Protein AF-A0A527GUQ6-F1 (afdb_monomer_lite)

Foldseek 3Di:
DCPPVVVVLLVQQQVLLCCLQVVVDDDQVVSQVSCVVSVHHQQAKKKKKDWFAQVQPPLPPDDDLQVQLCVLCVVLVWDWDWHADPGGIIIITGDDPPPCPVSVPCSQVCSQVSVCVRGVHRIHIDMFDIDNHSVVNNVRVVVRVVVNVVVVVVD

Structure (m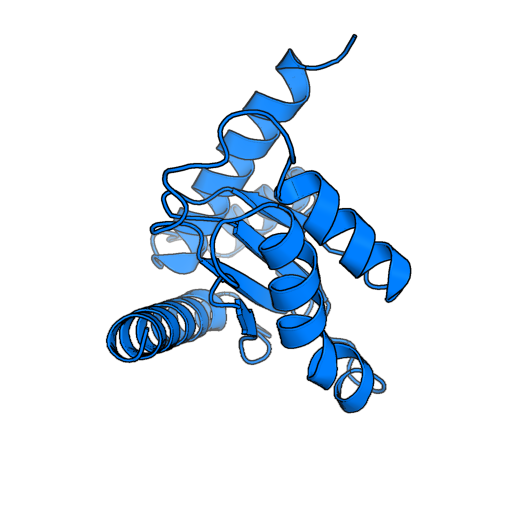mCIF, N/CA/C/O backbone):
data_AF-A0A527GUQ6-F1
#
_entry.id   AF-A0A527GUQ6-F1
#
loop_
_atom_site.group_PDB
_atom_site.id
_atom_site.type_symbol
_atom_site.label_atom_id
_atom_site.label_alt_id
_atom_site.label_comp_id
_atom_site.label_asym_id
_atom_site.label_entity_id
_atom_site.label_seq_id
_atom_site.pdbx_PDB_ins_code
_atom_site.Cartn_x
_atom_site.Cartn_y
_atom_site.Cartn_z
_atom_site.occupancy
_atom_site.B_iso_or_equiv
_atom_site.auth_seq_id
_atom_site.auth_comp_id
_atom_site.auth_asym_id
_atom_site.auth_atom_id
_atom_site.pdbx_PDB_model_num
ATOM 1 N N . ARG A 1 1 ? 1.148 27.094 5.744 1.00 37.41 1 ARG A N 1
ATOM 2 C CA . ARG A 1 1 ? 0.696 27.608 4.425 1.00 37.41 1 ARG A CA 1
ATOM 3 C C . ARG A 1 1 ? 1.318 26.752 3.308 1.00 37.41 1 ARG A C 1
ATOM 5 O O . ARG A 1 1 ? 2.312 27.188 2.762 1.00 37.41 1 ARG A O 1
ATOM 12 N N . SER A 1 2 ? 0.772 25.554 3.020 1.00 36.47 2 SER A N 1
ATOM 13 C CA . SER A 1 2 ? 1.146 24.679 1.872 1.00 36.47 2 SER A CA 1
ATOM 14 C C . SER A 1 2 ? 0.074 23.605 1.559 1.00 36.47 2 SER A C 1
ATOM 16 O O . SER A 1 2 ? 0.394 22.519 1.096 1.00 36.47 2 SER A O 1
ATOM 18 N N . PHE A 1 3 ? -1.214 23.862 1.819 1.00 37.31 3 PHE A N 1
ATOM 19 C CA . PHE A 1 3 ? -2.252 22.816 1.723 1.00 37.31 3 PHE A CA 1
ATOM 20 C C . PHE A 1 3 ? -2.652 22.439 0.285 1.00 37.31 3 PHE A C 1
ATOM 22 O O . PHE A 1 3 ? -3.109 21.328 0.045 1.00 37.31 3 PHE A O 1
ATOM 29 N N . VAL A 1 4 ? -2.462 23.337 -0.689 1.00 36.28 4 VAL A N 1
ATOM 30 C CA . VAL A 1 4 ? -2.931 23.111 -2.070 1.00 36.28 4 VAL A CA 1
ATOM 31 C C . VAL A 1 4 ? -1.994 22.188 -2.857 1.00 36.28 4 VAL A C 1
ATOM 33 O O . VAL A 1 4 ? -2.472 21.383 -3.646 1.00 36.28 4 VAL A O 1
ATOM 36 N N . ARG A 1 5 ? -0.675 22.240 -2.621 1.00 37.03 5 ARG A N 1
ATOM 37 C CA . ARG A 1 5 ? 0.309 21.438 -3.375 1.00 37.03 5 ARG A CA 1
ATOM 38 C C . ARG A 1 5 ? 0.239 19.946 -3.027 1.00 37.03 5 ARG A C 1
ATOM 40 O O . ARG A 1 5 ? 0.237 19.118 -3.929 1.00 37.03 5 ARG A O 1
ATOM 47 N N . PHE A 1 6 ? 0.050 19.637 -1.741 1.00 41.28 6 PHE A N 1
ATOM 48 C CA . PHE A 1 6 ? -0.059 18.268 -1.232 1.00 41.28 6 PHE A CA 1
ATOM 49 C C . PHE A 1 6 ? -1.214 17.496 -1.892 1.00 41.28 6 PHE A C 1
ATOM 51 O O . PHE A 1 6 ? -1.022 16.385 -2.366 1.00 41.28 6 PHE A O 1
ATOM 58 N N . ARG A 1 7 ? -2.391 18.121 -2.042 1.00 51.53 7 ARG A N 1
ATOM 59 C CA . ARG A 1 7 ? -3.591 17.455 -2.579 1.00 51.53 7 ARG A CA 1
ATOM 60 C C . ARG A 1 7 ? -3.461 17.023 -4.051 1.00 51.53 7 ARG A C 1
ATOM 62 O O . ARG A 1 7 ? -4.041 16.010 -4.434 1.00 51.53 7 ARG A O 1
ATOM 69 N N . PHE A 1 8 ? -2.716 17.767 -4.876 1.00 46.53 8 PHE A N 1
ATOM 70 C CA . PHE A 1 8 ? -2.482 17.410 -6.286 1.00 46.53 8 PHE A CA 1
ATOM 71 C C . PHE A 1 8 ? -1.475 16.261 -6.444 1.00 46.53 8 PHE A C 1
ATOM 73 O O . PHE A 1 8 ? -1.681 15.381 -7.284 1.00 46.53 8 PHE A O 1
ATOM 80 N N . GLU A 1 9 ? -0.418 16.243 -5.626 1.00 58.38 9 GLU A N 1
ATOM 81 C CA . GLU A 1 9 ? 0.548 15.136 -5.589 1.00 58.38 9 GLU A CA 1
ATOM 82 C C . GLU A 1 9 ? -0.121 13.843 -5.106 1.00 58.38 9 GLU A C 1
ATOM 84 O O . GLU A 1 9 ? 0.039 12.805 -5.750 1.00 58.38 9 GLU A O 1
ATOM 89 N N . THR A 1 10 ? -0.973 13.911 -4.074 1.00 68.00 10 THR A N 1
ATOM 90 C CA . THR A 1 10 ? -1.736 12.744 -3.599 1.00 68.00 10 THR A CA 1
ATOM 91 C C . THR A 1 10 ? -2.645 12.178 -4.689 1.00 68.00 10 THR A C 1
ATOM 93 O O . THR A 1 10 ? -2.689 10.963 -4.866 1.00 68.00 10 THR A O 1
ATOM 96 N N . ARG A 1 11 ? -3.331 13.028 -5.471 1.00 79.25 11 ARG A N 1
ATOM 97 C CA . ARG A 1 11 ? -4.211 12.568 -6.561 1.00 79.25 11 ARG A CA 1
ATOM 98 C C . ARG A 1 11 ? -3.435 11.868 -7.679 1.00 79.25 11 ARG A C 1
ATOM 100 O O . ARG A 1 11 ? -3.829 10.786 -8.096 1.00 79.25 11 ARG A O 1
ATOM 107 N N . SER A 1 12 ? -2.318 12.451 -8.116 1.00 86.62 12 SER A N 1
ATOM 108 C CA . SER A 1 12 ? -1.487 11.876 -9.187 1.00 86.62 12 SER A CA 1
ATOM 109 C C . SER A 1 12 ? -0.891 10.525 -8.780 1.00 86.62 12 SER A C 1
ATOM 111 O O . SER A 1 12 ? -0.824 9.597 -9.583 1.00 86.62 12 SER A O 1
ATOM 113 N N . LEU A 1 13 ? -0.484 10.404 -7.513 1.00 89.62 13 LEU A N 1
ATOM 114 C CA . LEU A 1 13 ? 0.050 9.166 -6.958 1.00 89.62 13 LEU A CA 1
ATOM 115 C C . LEU A 1 13 ? -1.032 8.095 -6.776 1.00 89.62 13 LEU A C 1
ATOM 117 O O . LEU A 1 13 ? -0.784 6.928 -7.064 1.00 89.62 13 LEU A O 1
ATOM 121 N N . THR A 1 14 ? -2.236 8.498 -6.363 1.00 91.38 14 THR A N 1
ATOM 122 C CA . THR A 1 14 ? -3.411 7.615 -6.267 1.00 91.38 14 THR A CA 1
ATOM 123 C C . THR A 1 14 ? -3.763 7.028 -7.630 1.00 91.38 14 THR A C 1
ATOM 125 O O . THR A 1 14 ? -3.888 5.815 -7.769 1.00 91.38 14 THR A O 1
ATOM 128 N N . GLU A 1 15 ? -3.868 7.877 -8.655 1.00 92.88 15 GLU A N 1
ATOM 129 C CA . GLU A 1 15 ? -4.180 7.453 -10.024 1.00 92.88 15 GLU A CA 1
ATOM 130 C C . GLU A 1 15 ? -3.109 6.497 -10.574 1.00 92.88 15 GLU A C 1
ATOM 132 O O . GLU A 1 15 ? -3.452 5.460 -11.142 1.00 92.88 15 GLU A O 1
ATOM 137 N N . LEU A 1 16 ? -1.821 6.793 -10.346 1.00 94.69 16 LEU A N 1
ATOM 138 C CA . LEU A 1 16 ? -0.725 5.906 -10.743 1.00 94.69 16 LEU A CA 1
ATOM 139 C C . LEU A 1 16 ? -0.780 4.560 -10.011 1.00 94.69 16 LEU A C 1
ATOM 141 O O . LEU A 1 16 ? -0.622 3.516 -10.639 1.00 94.69 16 LEU A O 1
ATOM 145 N N . PHE A 1 17 ? -1.012 4.568 -8.699 1.00 94.75 17 PHE A N 1
ATOM 146 C CA . PHE A 1 17 ? -1.113 3.336 -7.923 1.00 94.75 17 PHE A CA 1
ATOM 147 C C . PHE A 1 17 ? -2.277 2.465 -8.397 1.00 94.75 17 PHE A C 1
ATOM 149 O O . PHE A 1 17 ? -2.087 1.269 -8.595 1.00 94.75 17 PHE A O 1
ATOM 156 N N . LEU A 1 18 ? -3.455 3.048 -8.634 1.00 94.12 18 LEU A N 1
ATOM 157 C CA . LEU A 1 18 ? -4.606 2.308 -9.154 1.00 94.12 18 LEU A CA 1
ATOM 158 C C . LEU A 1 18 ? -4.329 1.755 -10.555 1.00 94.12 18 LEU A C 1
ATOM 160 O O . LEU A 1 18 ? -4.650 0.605 -10.825 1.00 94.12 18 LEU A O 1
ATOM 164 N N . GLU A 1 19 ? -3.658 2.509 -11.429 1.00 96.06 19 GLU A N 1
ATOM 165 C CA . GLU A 1 19 ? -3.238 2.007 -12.743 1.00 96.06 19 GLU A CA 1
ATOM 166 C C . GLU A 1 19 ? -2.320 0.776 -12.625 1.00 96.06 19 GLU A C 1
ATOM 168 O O . GLU A 1 19 ? -2.501 -0.203 -13.358 1.00 96.06 19 GLU A O 1
ATOM 173 N N . VAL A 1 20 ? -1.376 0.799 -11.675 1.00 96.31 20 VAL A N 1
ATOM 174 C CA . VAL A 1 20 ? -0.490 -0.330 -11.342 1.00 96.31 20 VAL A CA 1
ATOM 175 C C . VAL A 1 20 ? -1.283 -1.514 -10.791 1.00 96.31 20 VAL A C 1
ATOM 177 O O . VAL A 1 20 ? -1.186 -2.615 -11.334 1.00 96.31 20 VAL A O 1
ATOM 180 N N . ALA A 1 21 ? -2.085 -1.287 -9.752 1.00 94.81 21 ALA A N 1
ATOM 181 C CA . ALA A 1 21 ? -2.815 -2.307 -9.008 1.00 94.81 21 ALA A CA 1
ATOM 182 C C . ALA A 1 21 ? -3.957 -2.950 -9.817 1.00 94.81 21 ALA A C 1
ATOM 184 O O . ALA A 1 21 ? -4.261 -4.126 -9.641 1.00 94.81 21 ALA A O 1
ATOM 185 N N . GLU A 1 22 ? -4.566 -2.215 -10.746 1.00 94.69 22 GLU A N 1
ATOM 186 C CA . GLU A 1 22 ? -5.603 -2.716 -11.658 1.00 94.69 22 GLU A CA 1
ATOM 187 C C . GLU A 1 22 ? -5.019 -3.311 -12.947 1.00 94.69 22 GLU A C 1
ATOM 189 O O . GLU A 1 22 ? -5.772 -3.732 -13.826 1.00 94.69 22 GLU A O 1
ATOM 194 N N . ARG A 1 23 ? -3.684 -3.354 -13.081 1.00 94.88 23 ARG A N 1
ATOM 195 C CA . ARG A 1 23 ? -2.985 -3.850 -14.276 1.00 94.88 23 ARG A CA 1
ATOM 196 C C . ARG A 1 23 ? -3.443 -3.144 -15.562 1.00 94.88 23 ARG A C 1
ATOM 198 O O . ARG A 1 23 ? -3.660 -3.771 -16.598 1.00 94.88 23 ARG A O 1
ATOM 205 N N . ARG A 1 24 ? -3.611 -1.823 -15.497 1.00 95.19 24 ARG A N 1
ATOM 206 C CA . ARG A 1 24 ? -4.058 -0.991 -16.630 1.00 95.19 24 ARG A CA 1
ATOM 207 C C . ARG A 1 24 ? -2.917 -0.431 -17.475 1.00 95.19 24 ARG A C 1
ATOM 209 O O . ARG A 1 24 ? -3.165 0.096 -18.560 1.00 95.19 24 ARG A O 1
ATOM 216 N N . TRP A 1 25 ? -1.687 -0.555 -16.993 1.00 93.44 25 TRP A N 1
ATOM 217 C CA . TRP A 1 25 ? -0.479 -0.196 -17.724 1.00 93.44 25 TRP A CA 1
ATOM 218 C C . TRP A 1 25 ? -0.240 -1.159 -18.894 1.00 93.44 25 TRP A C 1
ATOM 220 O O . TRP A 1 25 ? -0.510 -2.358 -18.814 1.00 93.44 25 TRP A O 1
ATOM 230 N N . ARG A 1 26 ? 0.267 -0.619 -20.004 1.00 91.06 26 ARG A N 1
ATOM 231 C CA . ARG A 1 26 ? 0.655 -1.394 -21.200 1.00 91.06 26 ARG A CA 1
ATOM 232 C C . ARG A 1 26 ? 2.163 -1.425 -21.411 1.00 91.06 26 ARG A C 1
ATOM 234 O O . ARG A 1 26 ? 2.674 -2.384 -21.975 1.00 91.06 26 ARG A O 1
ATOM 241 N N . ASP A 1 27 ? 2.837 -0.370 -20.968 1.00 94.81 27 ASP A N 1
ATOM 242 C CA . ASP A 1 27 ? 4.278 -0.190 -21.059 1.00 94.81 27 ASP A CA 1
ATOM 243 C C . ASP A 1 27 ? 4.844 -0.097 -19.639 1.00 94.81 27 ASP A C 1
ATOM 245 O O . ASP A 1 27 ? 4.533 0.827 -18.882 1.00 94.81 27 ASP A O 1
ATOM 249 N N . GLU A 1 28 ? 5.642 -1.095 -19.270 1.00 93.56 28 GLU A N 1
ATOM 250 C CA . GLU A 1 28 ? 6.280 -1.187 -17.959 1.00 93.56 28 GLU A CA 1
ATOM 251 C C . GLU A 1 28 ? 7.313 -0.069 -17.742 1.00 93.56 28 GLU A C 1
ATOM 253 O O . GLU A 1 28 ? 7.416 0.483 -16.646 1.00 93.56 28 GLU A O 1
ATOM 258 N N . ALA A 1 29 ? 8.042 0.330 -18.787 1.00 93.88 29 ALA A N 1
ATOM 259 C CA . ALA A 1 29 ? 9.040 1.383 -18.671 1.00 93.88 29 ALA A CA 1
ATOM 260 C C . ALA A 1 29 ? 8.377 2.748 -18.438 1.00 93.88 29 ALA A C 1
ATOM 262 O O . ALA A 1 29 ? 8.862 3.534 -17.620 1.00 93.88 29 ALA A O 1
ATOM 263 N N . ASP A 1 30 ? 7.261 3.035 -19.116 1.00 95.25 30 ASP A N 1
ATOM 264 C CA . ASP A 1 30 ? 6.509 4.278 -18.899 1.00 95.25 30 ASP A CA 1
ATOM 265 C C . ASP A 1 30 ? 6.014 4.395 -17.452 1.00 95.25 30 ASP A C 1
ATOM 267 O O . ASP A 1 30 ? 6.286 5.395 -16.776 1.00 95.25 30 ASP A O 1
ATOM 271 N N . ILE A 1 31 ? 5.337 3.359 -16.945 1.00 95.69 31 ILE A N 1
ATOM 272 C CA . ILE A 1 31 ? 4.734 3.407 -15.609 1.00 95.69 31 ILE A CA 1
ATOM 273 C C . ILE A 1 31 ? 5.794 3.476 -14.503 1.00 95.69 31 ILE A C 1
ATOM 275 O O . ILE A 1 31 ? 5.634 4.252 -13.559 1.00 95.69 31 ILE A O 1
ATOM 279 N N . VAL A 1 32 ? 6.927 2.777 -14.651 1.00 94.81 32 VAL A N 1
ATOM 280 C CA . VAL A 1 32 ? 8.067 2.873 -13.721 1.00 94.81 32 VAL A CA 1
ATOM 281 C C . VAL A 1 32 ? 8.676 4.279 -13.736 1.00 94.81 32 VAL A C 1
ATOM 283 O O . VAL A 1 32 ? 8.926 4.862 -12.679 1.00 94.81 32 VAL A O 1
ATOM 286 N N . ASN A 1 33 ? 8.869 4.878 -14.915 1.00 95.00 33 ASN A N 1
ATOM 287 C CA . ASN A 1 33 ? 9.401 6.239 -15.024 1.00 95.00 33 ASN A CA 1
ATOM 288 C C . ASN A 1 33 ? 8.443 7.286 -14.437 1.00 95.00 33 ASN A C 1
ATOM 290 O O . ASN A 1 33 ? 8.876 8.251 -13.800 1.00 95.00 33 ASN A O 1
ATOM 294 N N . ARG A 1 34 ? 7.131 7.115 -14.631 1.00 94.62 34 ARG A N 1
ATOM 295 C CA . ARG A 1 34 ? 6.103 7.953 -13.996 1.00 94.62 34 ARG A CA 1
ATOM 296 C C . ARG A 1 34 ? 6.122 7.804 -12.476 1.00 94.62 34 ARG A C 1
ATOM 298 O O . ARG A 1 34 ? 6.129 8.827 -11.797 1.00 94.62 34 ARG A O 1
ATOM 305 N N . ALA A 1 35 ? 6.211 6.581 -11.955 1.00 93.69 35 ALA A N 1
ATOM 306 C CA . ALA A 1 35 ? 6.290 6.324 -10.519 1.00 93.69 35 ALA A CA 1
ATOM 307 C C . ALA A 1 35 ? 7.510 7.015 -9.896 1.00 93.69 35 ALA A C 1
ATOM 309 O O . ALA A 1 35 ? 7.376 7.754 -8.920 1.00 93.69 35 ALA A O 1
ATOM 310 N N . ARG A 1 36 ? 8.682 6.886 -10.535 1.00 93.38 36 ARG A N 1
ATOM 311 C CA . ARG A 1 36 ? 9.928 7.499 -10.057 1.00 93.38 36 ARG A CA 1
ATOM 312 C C . ARG A 1 36 ? 9.846 9.027 -10.010 1.00 93.38 36 ARG A C 1
ATOM 314 O O . ARG A 1 36 ? 10.343 9.631 -9.064 1.00 93.38 36 ARG A O 1
ATOM 321 N N . ARG A 1 37 ? 9.169 9.664 -10.976 1.00 92.19 37 ARG A N 1
ATOM 322 C CA . ARG A 1 37 ? 8.906 11.120 -10.958 1.00 92.19 37 ARG A CA 1
ATOM 323 C C . ARG A 1 37 ? 8.011 11.561 -9.797 1.00 92.19 37 ARG A C 1
ATOM 325 O O . ARG A 1 37 ? 8.115 12.707 -9.376 1.00 92.19 37 ARG A O 1
ATOM 332 N N . LEU A 1 38 ? 7.168 10.666 -9.286 1.00 89.88 38 LEU A N 1
ATOM 333 C CA . LEU A 1 38 ? 6.335 10.889 -8.102 1.00 89.88 38 LEU A CA 1
ATOM 334 C C . LEU A 1 38 ? 7.021 10.445 -6.796 1.00 89.88 38 LEU A C 1
ATOM 336 O O . LEU A 1 38 ? 6.386 10.440 -5.747 1.00 89.88 38 LEU A O 1
ATOM 340 N N . GLY A 1 39 ? 8.307 10.076 -6.844 1.00 88.44 39 GLY A N 1
ATOM 341 C CA . GLY A 1 39 ? 9.079 9.661 -5.670 1.00 88.44 39 GLY A CA 1
ATOM 342 C C . GLY A 1 39 ? 8.888 8.199 -5.260 1.00 88.44 39 GLY A C 1
ATOM 343 O O . GLY A 1 39 ? 9.321 7.826 -4.174 1.00 88.44 39 GLY A O 1
ATOM 344 N N . LEU A 1 40 ? 8.270 7.372 -6.110 1.00 89.94 40 LEU A N 1
ATOM 345 C CA . LEU A 1 40 ? 8.064 5.947 -5.864 1.00 89.94 40 LEU A CA 1
ATOM 346 C C . LEU A 1 40 ? 8.991 5.103 -6.746 1.00 89.94 40 LEU A C 1
ATOM 348 O O . LEU A 1 40 ? 8.921 5.181 -7.971 1.00 89.94 40 LEU A O 1
ATOM 352 N N . ASP A 1 41 ? 9.824 4.258 -6.140 1.00 91.00 41 ASP A N 1
ATOM 353 C CA . ASP A 1 41 ? 1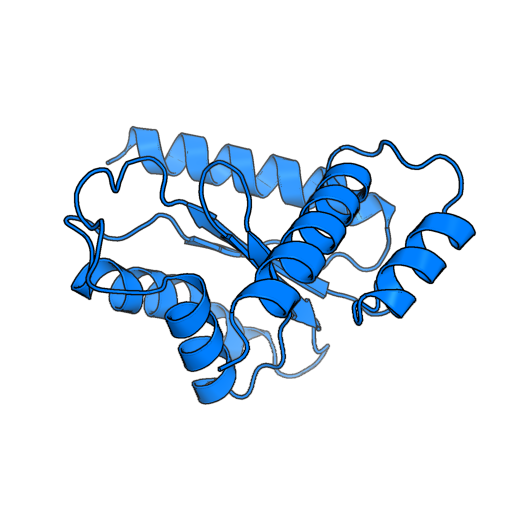0.671 3.325 -6.887 1.00 91.00 41 ASP A CA 1
ATOM 354 C C . ASP A 1 41 ? 10.083 1.909 -6.895 1.00 91.00 41 ASP A C 1
ATOM 356 O O . ASP A 1 41 ? 10.267 1.124 -5.965 1.00 91.00 41 ASP A O 1
ATOM 360 N N . LEU A 1 42 ? 9.377 1.593 -7.983 1.00 91.56 42 LEU A N 1
ATOM 361 C CA . LEU A 1 42 ? 8.795 0.272 -8.234 1.00 91.56 42 LEU A CA 1
ATOM 362 C C . LEU A 1 42 ? 9.838 -0.781 -8.651 1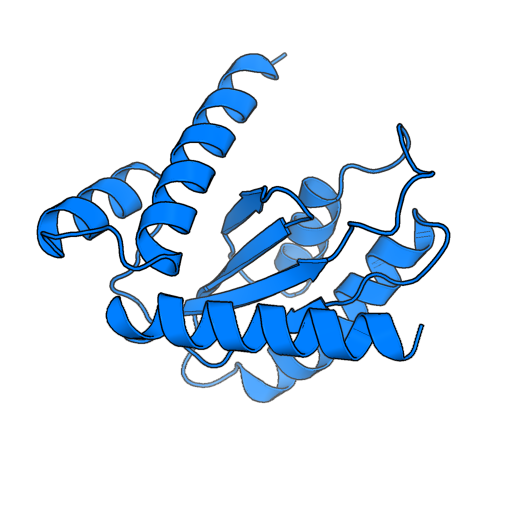.00 91.56 42 LEU A C 1
ATOM 364 O O . LEU A 1 42 ? 9.476 -1.940 -8.825 1.00 91.56 42 LEU A O 1
ATOM 368 N N . THR A 1 43 ? 11.109 -0.396 -8.838 1.00 90.19 43 THR A N 1
ATOM 369 C CA . THR A 1 43 ? 12.193 -1.330 -9.204 1.00 90.19 43 THR A CA 1
ATOM 370 C C . THR A 1 43 ? 12.846 -2.002 -7.998 1.00 90.19 43 THR A C 1
ATOM 372 O O . THR A 1 43 ? 13.590 -2.968 -8.150 1.00 90.19 43 THR A O 1
ATOM 375 N N . VAL A 1 44 ? 12.557 -1.503 -6.796 1.00 90.81 44 VAL A N 1
ATOM 376 C CA . VAL A 1 44 ? 12.939 -2.126 -5.528 1.00 90.81 44 VAL A CA 1
ATOM 377 C C . VAL A 1 44 ? 11.751 -2.927 -5.014 1.00 90.81 44 VAL A C 1
ATOM 379 O O . VAL A 1 44 ? 10.610 -2.494 -5.161 1.00 90.81 44 VAL A O 1
ATOM 382 N N . ALA A 1 45 ? 12.007 -4.070 -4.377 1.00 92.12 45 ALA A N 1
ATOM 383 C CA . ALA A 1 45 ? 10.944 -4.850 -3.759 1.00 92.12 45 ALA A CA 1
ATOM 384 C C . ALA A 1 45 ? 10.194 -4.011 -2.706 1.00 92.12 45 ALA A C 1
ATOM 386 O O . ALA A 1 45 ? 10.817 -3.412 -1.829 1.00 92.12 45 ALA A O 1
ATOM 387 N N . GLN A 1 46 ? 8.864 -3.973 -2.778 1.00 93.00 46 GLN A N 1
ATOM 388 C CA . GLN A 1 46 ? 8.006 -3.220 -1.852 1.00 93.00 46 GLN A CA 1
ATOM 389 C C . GLN A 1 46 ? 7.000 -4.143 -1.167 1.00 93.00 46 GLN A C 1
ATOM 391 O O . GLN A 1 46 ? 6.611 -5.167 -1.715 1.00 93.00 46 GLN A O 1
ATOM 396 N N . LYS A 1 47 ? 6.500 -3.761 0.004 1.00 93.56 47 LYS A N 1
ATOM 397 C CA . LYS A 1 47 ? 5.274 -4.308 0.599 1.00 93.56 47 LYS A CA 1
ATOM 398 C C . LYS A 1 47 ? 4.196 -3.235 0.625 1.00 93.56 47 LYS A C 1
ATOM 400 O O . LYS A 1 47 ? 4.492 -2.046 0.730 1.00 93.56 47 LYS A O 1
ATOM 405 N N . MET A 1 48 ? 2.945 -3.671 0.571 1.00 94.38 48 MET A N 1
ATOM 406 C CA . MET A 1 48 ? 1.771 -2.832 0.768 1.00 94.38 48 MET A CA 1
ATOM 407 C C . MET A 1 48 ? 1.239 -3.028 2.181 1.00 94.38 48 MET A C 1
ATOM 409 O O . MET A 1 48 ? 0.959 -4.152 2.595 1.00 94.38 48 MET A O 1
ATOM 413 N N . ILE A 1 49 ? 1.055 -1.930 2.903 1.00 93.50 49 ILE A N 1
ATOM 414 C CA . ILE A 1 49 ? 0.233 -1.887 4.110 1.00 93.50 49 ILE A CA 1
ATOM 415 C C . ILE A 1 49 ? -1.076 -1.224 3.707 1.00 93.50 49 ILE A C 1
ATOM 417 O O . ILE A 1 49 ? -1.093 -0.034 3.403 1.00 93.50 49 ILE A O 1
ATOM 421 N N . VAL A 1 50 ? -2.153 -1.997 3.664 1.00 93.88 50 VAL A N 1
ATOM 422 C CA . VAL A 1 50 ? -3.486 -1.516 3.303 1.00 93.88 50 VAL A CA 1
ATOM 423 C C . VAL A 1 50 ? -4.278 -1.305 4.583 1.00 93.88 50 VAL A C 1
ATOM 425 O O . VAL A 1 50 ? -4.440 -2.237 5.369 1.00 93.88 50 VAL A O 1
ATOM 428 N N . VAL A 1 51 ? -4.734 -0.078 4.792 1.00 91.06 51 VAL A N 1
ATOM 429 C CA . VAL A 1 51 ? -5.547 0.346 5.929 1.00 91.06 51 VAL A CA 1
ATOM 430 C C . VAL A 1 51 ? -6.948 0.626 5.417 1.00 91.06 51 VAL A C 1
ATOM 432 O O . VAL A 1 51 ? -7.135 1.487 4.557 1.00 91.06 51 VAL A O 1
ATOM 435 N N . ASP A 1 52 ? -7.910 -0.101 5.960 1.00 90.06 52 ASP A N 1
ATOM 436 C CA . ASP A 1 52 ? -9.316 0.041 5.636 1.00 90.06 52 ASP A CA 1
ATOM 437 C C . ASP A 1 52 ? -10.027 0.981 6.611 1.00 90.06 52 ASP A C 1
ATOM 439 O O . ASP A 1 52 ? -9.976 0.770 7.821 1.00 90.06 52 ASP A O 1
ATOM 443 N N . LEU A 1 53 ? -10.688 2.012 6.087 1.00 83.06 53 LEU A N 1
ATOM 444 C CA . LEU A 1 53 ? -11.368 3.044 6.874 1.00 83.06 53 LEU A CA 1
ATOM 445 C C . LEU A 1 53 ? -12.859 3.182 6.518 1.00 83.06 53 LEU A C 1
ATOM 447 O O . LEU A 1 53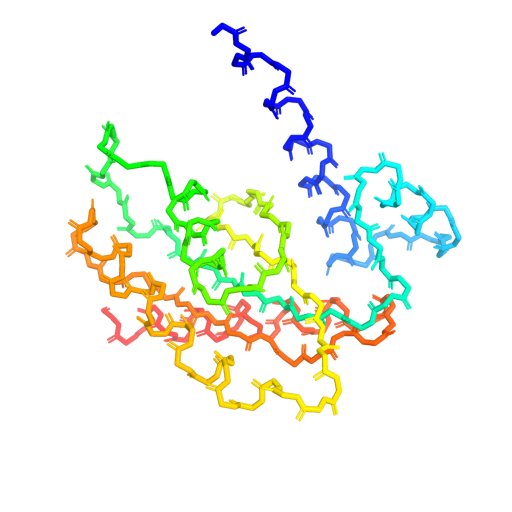 ? -13.511 4.079 7.042 1.00 83.06 53 LEU A O 1
ATOM 451 N N . ALA A 1 54 ? -13.410 2.314 5.662 1.00 74.62 54 ALA A N 1
ATOM 452 C CA . ALA A 1 54 ? -14.767 2.467 5.120 1.00 74.62 54 ALA A CA 1
ATOM 453 C C . ALA A 1 54 ? -15.894 2.497 6.167 1.00 74.62 54 ALA A C 1
ATOM 455 O O . ALA A 1 54 ? -16.916 3.128 5.937 1.00 74.62 54 ALA A O 1
ATOM 456 N N . GLU A 1 55 ? -15.730 1.818 7.304 1.00 66.88 55 GLU A N 1
ATOM 457 C CA . GLU A 1 55 ? -16.742 1.774 8.375 1.00 66.88 55 GLU A CA 1
ATOM 458 C C . GLU A 1 55 ? -16.561 2.891 9.414 1.00 66.88 55 GLU A C 1
ATOM 460 O O . GLU A 1 55 ? -17.313 2.989 10.379 1.00 66.88 55 GLU A O 1
ATOM 465 N N . GLN A 1 56 ? -15.565 3.758 9.229 1.00 63.91 56 GLN A N 1
ATOM 466 C CA . GLN A 1 56 ? -15.222 4.813 10.176 1.00 63.91 56 GLN A CA 1
ATOM 467 C C . GLN A 1 56 ? -15.951 6.122 9.830 1.00 63.91 56 GLN A C 1
ATOM 469 O O . GLN A 1 56 ? -15.330 7.156 9.586 1.00 63.91 56 GLN A O 1
ATOM 474 N N . ASP A 1 57 ? -17.285 6.074 9.821 1.00 52.16 57 ASP A N 1
ATOM 475 C CA . ASP A 1 57 ? -18.171 7.168 9.376 1.00 52.16 57 ASP A CA 1
ATOM 476 C C . ASP A 1 57 ? -18.281 8.351 10.377 1.00 52.16 57 ASP A C 1
ATOM 478 O O . ASP A 1 57 ? -19.023 9.309 10.159 1.00 52.16 57 ASP A O 1
ATOM 482 N N . GLY A 1 58 ? -17.530 8.328 11.487 1.00 48.50 58 GLY A N 1
ATOM 483 C CA . GLY A 1 58 ? -17.722 9.253 12.618 1.00 48.50 58 GLY A CA 1
ATOM 484 C C . GLY A 1 58 ? -16.604 10.262 12.913 1.00 48.50 58 GLY A C 1
ATOM 485 O O . GLY A 1 58 ? -16.845 11.252 13.600 1.00 48.50 58 GLY A O 1
ATOM 486 N N . ALA A 1 59 ? -15.378 10.084 12.413 1.00 47.75 59 ALA A N 1
ATOM 487 C CA . ALA A 1 59 ? -14.220 10.860 12.895 1.00 47.75 59 ALA A CA 1
ATOM 488 C C . ALA A 1 59 ? -13.839 12.051 11.999 1.00 47.75 59 ALA A C 1
ATOM 490 O O . ALA A 1 59 ? -12.659 12.389 11.854 1.00 47.75 59 ALA A O 1
ATOM 491 N N . ILE A 1 60 ? -14.830 12.702 11.384 1.00 45.00 60 ILE A N 1
ATOM 492 C CA . ILE A 1 60 ? -14.630 13.890 10.548 1.00 45.00 60 ILE A CA 1
ATOM 493 C C . ILE A 1 60 ? -14.144 15.047 11.442 1.00 45.00 60 ILE A C 1
ATOM 495 O O . ILE A 1 60 ? -14.930 15.856 11.927 1.00 45.00 60 ILE A O 1
ATOM 499 N N . GLY A 1 61 ? -12.830 15.131 11.674 1.00 51.16 61 GLY A N 1
ATOM 500 C CA . GLY A 1 61 ? -12.181 16.354 12.154 1.00 51.16 61 GLY A CA 1
ATOM 501 C C . GLY A 1 61 ? -11.027 16.231 13.154 1.00 51.16 61 GLY A C 1
ATOM 502 O O . GLY A 1 61 ? -10.355 17.240 13.355 1.00 51.16 61 GLY A O 1
ATOM 503 N N . LEU A 1 62 ? -10.758 15.073 13.777 1.00 50.78 62 LEU A N 1
ATOM 504 C CA . LEU A 1 62 ? -9.763 14.994 14.871 1.00 50.78 62 LEU A CA 1
ATOM 505 C C . LEU A 1 62 ? -8.401 14.383 14.508 1.00 50.78 62 LEU A C 1
ATOM 507 O O . LEU A 1 62 ? -7.409 14.733 15.147 1.00 50.78 62 LEU A O 1
ATOM 511 N N . ALA A 1 63 ? -8.313 13.523 13.492 1.00 61.56 63 ALA A N 1
ATOM 512 C CA . ALA A 1 63 ? -7.050 12.909 13.085 1.00 61.56 63 ALA A CA 1
ATOM 513 C C . ALA A 1 63 ? -6.917 12.859 11.564 1.00 61.56 63 ALA A C 1
ATOM 515 O O . ALA A 1 63 ? -7.884 12.587 10.861 1.00 61.56 63 ALA A O 1
ATOM 516 N N . ASP A 1 64 ? -5.706 13.115 11.070 1.00 78.56 64 ASP A N 1
ATOM 517 C CA . ASP A 1 64 ? -5.311 12.846 9.688 1.00 78.56 64 ASP A CA 1
ATOM 518 C C . ASP A 1 64 ? -4.705 11.428 9.645 1.00 78.56 64 ASP A C 1
ATOM 520 O O . ASP A 1 64 ? -3.572 11.246 10.113 1.00 78.56 64 ASP A O 1
ATOM 524 N N . PRO A 1 65 ? -5.424 10.407 9.128 1.00 79.88 65 PRO A N 1
ATOM 525 C CA . PRO A 1 65 ? -4.948 9.022 9.121 1.00 79.88 65 PRO A CA 1
ATOM 526 C C . PRO A 1 65 ? -3.644 8.870 8.343 1.00 79.88 65 PRO A C 1
ATOM 528 O O . PRO A 1 65 ? -2.785 8.077 8.722 1.00 79.88 65 PRO A O 1
ATOM 531 N N . HIS A 1 66 ? -3.456 9.675 7.293 1.00 85.50 66 HIS A N 1
ATOM 532 C CA . HIS A 1 66 ? -2.206 9.707 6.550 1.00 85.50 66 HIS A CA 1
ATOM 533 C C . HIS A 1 66 ? -1.060 10.161 7.462 1.00 85.50 66 HIS A C 1
ATOM 535 O O . HIS A 1 66 ? -0.008 9.522 7.502 1.00 85.50 66 HIS A O 1
ATOM 541 N N . HIS A 1 67 ? -1.247 11.249 8.214 1.00 85.00 67 HIS A N 1
ATOM 542 C CA . HIS A 1 67 ? -0.230 11.743 9.144 1.00 85.00 67 HIS A CA 1
ATOM 543 C C . HIS A 1 67 ? 0.102 10.720 10.239 1.00 85.00 67 HIS A C 1
ATOM 545 O O . HIS A 1 67 ? 1.279 10.489 10.518 1.00 85.00 67 HIS A O 1
ATOM 551 N N . GLU A 1 68 ? -0.909 10.077 10.827 1.00 85.81 68 GLU A N 1
ATOM 552 C CA . GLU A 1 68 ? -0.704 9.106 11.906 1.00 85.81 68 GLU A CA 1
ATOM 553 C C . GLU A 1 68 ? 0.019 7.844 11.424 1.00 85.81 68 GLU A C 1
ATOM 555 O O . GLU A 1 68 ? 0.989 7.410 12.051 1.00 85.81 68 GLU A O 1
ATOM 560 N N . VAL A 1 69 ? -0.374 7.287 10.274 1.00 87.44 69 VAL A N 1
ATOM 561 C CA . VAL A 1 69 ? 0.311 6.120 9.700 1.00 87.44 69 VAL A CA 1
ATOM 562 C C . VAL A 1 69 ? 1.762 6.459 9.360 1.00 87.44 69 VAL A C 1
ATOM 564 O O . VAL A 1 69 ? 2.669 5.709 9.722 1.00 87.44 69 VAL A O 1
ATOM 567 N N . MET A 1 70 ? 2.014 7.618 8.744 1.00 88.44 70 MET A N 1
ATOM 568 C CA . MET A 1 70 ? 3.376 8.065 8.437 1.00 88.44 70 MET A CA 1
ATOM 569 C C . MET A 1 70 ? 4.223 8.262 9.699 1.00 88.44 70 MET A C 1
ATOM 571 O O . MET A 1 70 ? 5.392 7.869 9.724 1.00 88.44 70 MET A O 1
ATOM 575 N N . ARG A 1 71 ? 3.636 8.801 10.773 1.00 88.69 71 ARG A N 1
ATOM 576 C CA . ARG A 1 71 ? 4.292 8.940 12.079 1.00 88.69 71 ARG A CA 1
ATOM 577 C C . ARG A 1 71 ? 4.663 7.580 12.674 1.00 88.69 71 ARG A C 1
ATOM 579 O O . ARG A 1 71 ? 5.784 7.416 13.156 1.00 88.69 71 ARG A O 1
ATOM 586 N N . LEU A 1 72 ? 3.762 6.598 12.622 1.00 88.88 72 LEU A N 1
ATOM 587 C CA . LEU A 1 72 ? 4.007 5.239 13.123 1.00 88.88 72 LEU A CA 1
ATOM 588 C C . LEU A 1 72 ? 5.084 4.505 12.309 1.00 88.88 72 LEU A C 1
ATOM 590 O O . LEU A 1 72 ? 5.941 3.837 12.892 1.00 88.88 72 LEU A O 1
ATOM 594 N N . LEU A 1 73 ? 5.092 4.672 10.982 1.00 87.62 73 LEU A N 1
ATOM 595 C CA . LEU A 1 73 ? 6.156 4.161 10.112 1.00 87.62 73 LEU A CA 1
ATOM 596 C C . LEU A 1 73 ? 7.510 4.776 10.477 1.00 87.62 73 LEU A C 1
ATOM 598 O O . LEU A 1 73 ? 8.477 4.046 10.699 1.00 87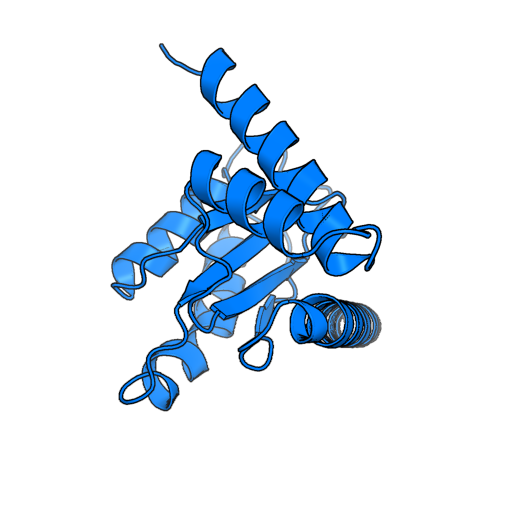.62 73 LEU A O 1
ATOM 602 N N . GLN A 1 74 ? 7.564 6.098 10.648 1.00 88.12 74 GLN A N 1
ATOM 603 C CA . GLN A 1 74 ? 8.783 6.801 11.043 1.00 88.12 74 GLN A CA 1
ATOM 604 C C . GLN A 1 74 ? 9.292 6.355 12.423 1.00 88.12 74 GLN A C 1
ATOM 606 O O . GLN A 1 74 ? 10.491 6.143 12.587 1.00 88.12 74 GLN A O 1
ATOM 611 N N . GLN A 1 75 ? 8.408 6.153 13.406 1.00 87.62 75 GLN A N 1
ATOM 612 C CA . GLN A 1 75 ? 8.775 5.621 14.729 1.00 87.62 75 GLN A CA 1
ATOM 613 C C . GLN A 1 75 ? 9.306 4.187 14.660 1.00 87.62 75 GLN A C 1
ATOM 615 O O . GLN A 1 75 ? 10.174 3.804 15.442 1.00 87.62 75 GLN A O 1
ATOM 620 N N . ALA A 1 76 ? 8.811 3.392 13.711 1.00 84.81 76 ALA A N 1
ATOM 621 C CA . ALA A 1 76 ? 9.370 2.083 13.406 1.00 84.81 76 ALA A CA 1
ATOM 622 C C . ALA A 1 76 ? 10.679 2.174 12.595 1.00 84.81 76 ALA A C 1
ATOM 624 O O . ALA A 1 76 ? 11.307 1.141 12.366 1.00 84.81 76 ALA A O 1
ATOM 625 N N . GLY A 1 77 ? 11.095 3.376 12.172 1.00 85.50 77 GLY A N 1
ATOM 626 C CA . GLY A 1 77 ? 12.240 3.690 11.310 1.00 85.50 77 GLY A CA 1
ATOM 627 C C . GLY A 1 77 ? 12.039 3.323 9.834 1.00 85.50 77 GLY A C 1
ATOM 628 O O . GLY A 1 77 ? 13.021 3.160 9.109 1.00 85.50 77 GLY A O 1
ATOM 629 N N . ILE A 1 78 ? 10.805 3.040 9.424 1.00 87.12 78 ILE A N 1
ATOM 630 C CA . ILE A 1 78 ? 10.462 2.565 8.086 1.00 87.12 78 ILE A CA 1
ATOM 631 C C . ILE A 1 78 ? 10.179 3.789 7.225 1.00 87.12 78 ILE A C 1
ATOM 633 O O . ILE A 1 78 ? 9.279 4.572 7.528 1.00 87.12 78 ILE A O 1
ATOM 637 N N . ALA A 1 79 ? 10.945 3.952 6.150 1.00 85.69 79 ALA A N 1
ATOM 638 C CA . ALA A 1 79 ? 10.587 4.894 5.103 1.00 85.69 79 ALA A CA 1
ATOM 639 C C . ALA A 1 79 ? 9.430 4.303 4.291 1.00 85.69 79 ALA A C 1
ATOM 641 O O . ALA A 1 79 ? 9.462 3.130 3.925 1.00 85.69 79 ALA A O 1
ATOM 642 N N . GLY A 1 80 ? 8.409 5.107 4.025 1.00 87.69 80 GLY A N 1
ATOM 643 C CA . GLY A 1 80 ? 7.261 4.673 3.247 1.00 87.69 80 GLY A CA 1
ATOM 644 C C . GLY A 1 80 ? 6.612 5.823 2.503 1.00 87.69 80 GLY A C 1
ATOM 645 O O . GLY A 1 80 ? 6.870 6.994 2.780 1.00 87.69 80 GLY A O 1
ATOM 646 N N . THR A 1 81 ? 5.754 5.469 1.562 1.00 89.81 81 THR A N 1
ATOM 647 C CA . THR A 1 81 ? 4.960 6.401 0.776 1.00 89.81 81 THR A CA 1
ATOM 648 C C . THR A 1 81 ? 3.495 6.065 0.982 1.00 89.81 81 THR A C 1
ATOM 650 O O . THR A 1 81 ? 3.048 4.980 0.616 1.00 89.81 81 THR A O 1
ATOM 653 N N . ALA A 1 82 ? 2.753 6.984 1.590 1.00 89.00 82 ALA A N 1
ATOM 654 C CA . ALA A 1 82 ? 1.322 6.847 1.809 1.00 89.00 82 ALA A CA 1
ATOM 655 C C . ALA A 1 82 ? 0.527 7.380 0.607 1.00 89.00 82 ALA A C 1
ATOM 657 O O . ALA A 1 82 ? 0.846 8.415 0.024 1.00 89.00 82 ALA A O 1
ATOM 658 N N . ILE A 1 83 ? -0.505 6.633 0.230 1.00 89.94 83 ILE A N 1
ATOM 659 C CA . ILE A 1 83 ? -1.329 6.826 -0.958 1.00 89.94 83 ILE A CA 1
ATOM 660 C C . ILE A 1 83 ? -2.781 6.712 -0.507 1.00 89.94 83 ILE A C 1
ATOM 662 O O . ILE A 1 83 ? -3.184 5.682 0.031 1.00 89.94 83 ILE A O 1
ATOM 666 N N . ALA A 1 84 ? -3.561 7.774 -0.688 1.00 87.56 84 ALA A N 1
ATOM 667 C CA . ALA A 1 84 ? -4.990 7.733 -0.398 1.00 87.56 84 ALA A CA 1
ATOM 668 C C . ALA A 1 84 ? -5.704 6.840 -1.421 1.00 87.56 84 ALA A C 1
ATOM 670 O O . ALA A 1 84 ? -5.387 6.881 -2.604 1.00 87.56 84 ALA A O 1
ATOM 671 N N . VAL A 1 85 ? -6.670 6.046 -0.975 1.00 86.69 85 VAL A N 1
ATOM 672 C CA . VAL A 1 85 ? -7.575 5.275 -1.839 1.00 86.69 85 VAL A CA 1
ATOM 673 C C . VAL A 1 85 ? -9.013 5.511 -1.379 1.00 86.69 85 VAL A C 1
ATOM 675 O O . VAL A 1 85 ? -9.222 6.071 -0.308 1.00 86.69 85 VAL A O 1
ATOM 678 N N . GLU A 1 86 ? -9.999 5.130 -2.192 1.00 79.50 86 GLU A N 1
ATOM 679 C CA . GLU A 1 86 ? -11.420 5.446 -1.954 1.00 79.50 86 GLU A CA 1
ATOM 680 C C . GLU A 1 86 ? -11.894 5.070 -0.540 1.00 79.50 86 GLU A C 1
ATOM 682 O O . GLU A 1 86 ? -12.461 5.907 0.154 1.00 79.50 86 GLU A O 1
ATOM 687 N N . ASP A 1 87 ? -11.541 3.868 -0.080 1.00 82.06 87 ASP A N 1
ATOM 688 C CA . ASP A 1 87 ? -11.972 3.314 1.209 1.00 82.06 87 ASP A CA 1
ATOM 689 C C . ASP A 1 87 ? -10.889 3.364 2.306 1.00 82.06 87 ASP A C 1
ATOM 691 O O . ASP A 1 87 ? -11.003 2.688 3.331 1.00 82.06 87 ASP A O 1
ATOM 695 N N . GLY A 1 88 ? -9.798 4.117 2.113 1.00 87.88 88 GLY A N 1
ATOM 696 C CA . GLY A 1 88 ? -8.732 4.177 3.115 1.00 87.88 88 GLY A CA 1
ATOM 697 C C . GLY A 1 88 ? -7.368 4.641 2.613 1.00 87.88 88 GLY A C 1
ATOM 698 O O . GLY A 1 88 ? -7.237 5.646 1.911 1.00 87.88 88 GLY A O 1
ATOM 699 N N . LEU A 1 89 ? -6.316 3.929 3.022 1.00 90.19 89 LEU A N 1
ATOM 700 C CA . LEU A 1 89 ? -4.925 4.297 2.748 1.00 90.19 89 LEU A CA 1
ATOM 701 C C . LEU A 1 89 ? -4.088 3.069 2.378 1.00 90.19 89 LEU A C 1
ATOM 703 O O . LEU A 1 89 ? -4.199 2.013 2.996 1.00 90.19 89 LEU A O 1
ATOM 707 N N . VAL A 1 90 ? -3.184 3.229 1.416 1.00 92.31 90 VAL A N 1
ATOM 708 C CA . VAL A 1 90 ? -2.125 2.264 1.114 1.00 92.31 90 VAL A CA 1
ATOM 709 C C . VAL A 1 90 ? -0.776 2.899 1.401 1.00 92.31 90 VAL A C 1
ATOM 711 O O . VAL A 1 90 ? -0.473 3.972 0.891 1.00 92.31 90 VAL A O 1
ATOM 714 N N . CYS A 1 91 ? 0.067 2.230 2.178 1.00 92.12 91 CYS A N 1
ATOM 715 C CA . CYS A 1 91 ? 1.466 2.606 2.331 1.00 92.12 91 CYS A CA 1
ATOM 716 C C . CYS A 1 91 ? 2.364 1.613 1.604 1.00 92.12 91 CYS A C 1
ATOM 718 O O . CYS A 1 91 ? 2.343 0.418 1.901 1.00 92.12 91 CYS A O 1
ATOM 720 N N . LEU A 1 92 ? 3.173 2.127 0.682 1.00 92.81 92 LEU A N 1
ATOM 721 C CA . LEU A 1 92 ? 4.263 1.390 0.057 1.00 92.81 92 LEU A CA 1
ATOM 722 C C . LEU A 1 92 ? 5.519 1.560 0.896 1.00 92.81 92 LEU A C 1
ATOM 724 O O . LEU A 1 92 ? 5.902 2.681 1.230 1.00 92.81 92 LEU A O 1
ATOM 728 N N . VAL A 1 93 ? 6.124 0.444 1.274 1.00 91.00 93 VAL A N 1
ATOM 729 C CA . VAL A 1 93 ? 7.326 0.400 2.107 1.00 91.00 93 VAL A CA 1
ATOM 730 C C . VAL A 1 93 ? 8.330 -0.560 1.474 1.00 91.00 93 VAL A C 1
ATOM 732 O O . VAL A 1 93 ? 7.919 -1.643 1.052 1.00 91.00 93 VAL A O 1
ATOM 735 N N . PRO A 1 94 ? 9.630 -0.228 1.412 1.00 89.12 94 PRO A N 1
ATOM 736 C CA . PRO A 1 94 ? 10.628 -1.149 0.886 1.00 89.12 94 PRO A CA 1
ATOM 737 C C . PRO A 1 94 ? 10.636 -2.456 1.684 1.00 89.12 94 PRO A C 1
ATOM 739 O O . PRO A 1 94 ? 10.575 -2.441 2.916 1.00 89.12 94 PRO A O 1
ATOM 742 N N . ALA A 1 95 ? 10.702 -3.581 0.978 1.00 85.62 95 ALA A N 1
ATOM 743 C CA . ALA A 1 95 ? 10.955 -4.885 1.568 1.00 85.62 95 ALA A CA 1
ATOM 744 C C . ALA A 1 95 ? 12.471 -5.022 1.761 1.00 85.62 95 ALA A C 1
ATOM 746 O O . ALA A 1 95 ? 13.205 -5.142 0.780 1.00 85.62 95 ALA A O 1
ATOM 747 N N . ASP A 1 96 ? 12.957 -4.971 2.998 1.00 72.00 96 ASP A N 1
ATOM 748 C CA . ASP A 1 96 ? 14.382 -5.089 3.294 1.00 72.00 96 ASP A CA 1
ATOM 749 C C . ASP A 1 96 ? 14.725 -6.556 3.602 1.00 72.00 96 ASP A C 1
ATOM 751 O O . ASP A 1 96 ? 14.213 -7.183 4.535 1.00 72.00 96 ASP A O 1
ATOM 755 N N . THR A 1 97 ? 15.606 -7.157 2.805 1.00 56.62 97 THR A N 1
ATOM 756 C CA . THR A 1 97 ? 15.786 -8.620 2.724 1.00 56.62 97 THR A CA 1
ATOM 757 C C . THR A 1 97 ? 16.417 -9.290 3.959 1.00 56.62 97 THR A C 1
ATOM 759 O O . THR A 1 97 ? 16.712 -10.481 3.911 1.00 56.62 97 THR A O 1
ATOM 762 N N . GLY A 1 98 ? 16.617 -8.580 5.079 1.00 53.81 98 GLY A N 1
ATOM 763 C CA . GLY A 1 98 ? 17.320 -9.114 6.258 1.00 53.81 98 GLY A CA 1
ATOM 764 C C . GLY A 1 98 ? 16.742 -8.801 7.646 1.00 53.81 98 GLY A C 1
ATOM 765 O O . GLY A 1 98 ? 17.034 -9.543 8.580 1.00 53.81 98 GLY A O 1
ATOM 766 N N . GLN A 1 99 ? 15.928 -7.751 7.825 1.00 52.53 99 GLN A N 1
ATOM 767 C CA . GLN A 1 99 ? 15.434 -7.313 9.156 1.00 52.53 99 GLN A CA 1
ATOM 768 C C . GLN A 1 99 ? 13.898 -7.227 9.261 1.00 52.53 99 GLN A C 1
ATOM 770 O O . GLN A 1 99 ? 13.342 -6.873 10.305 1.00 52.53 99 GLN A O 1
ATOM 775 N N . ASP A 1 100 ? 13.197 -7.599 8.192 1.00 59.31 100 ASP A N 1
ATOM 776 C CA . ASP A 1 100 ? 11.773 -7.336 8.005 1.00 59.31 100 ASP A CA 1
ATOM 777 C C . ASP A 1 100 ? 10.835 -8.137 8.908 1.00 59.31 100 ASP A C 1
ATOM 779 O O . ASP A 1 100 ? 9.794 -7.623 9.319 1.00 59.31 100 ASP A O 1
ATOM 783 N N . GLY A 1 101 ? 11.178 -9.386 9.230 1.00 63.84 101 GLY A N 1
ATOM 784 C CA . GLY A 1 101 ? 10.249 -10.311 9.886 1.00 63.84 101 GLY A CA 1
ATOM 785 C C . GLY A 1 101 ? 9.698 -9.766 11.204 1.00 63.84 101 GLY A C 1
ATOM 786 O O . GLY A 1 101 ? 8.489 -9.643 11.374 1.00 63.84 101 GLY A O 1
ATOM 787 N N . ALA A 1 102 ? 10.578 -9.364 12.124 1.00 66.12 102 ALA A N 1
ATOM 788 C CA . ALA A 1 102 ? 10.164 -8.851 13.432 1.00 66.12 102 ALA A CA 1
ATOM 789 C C . ALA A 1 102 ? 9.595 -7.422 13.367 1.00 66.12 102 ALA A C 1
ATOM 791 O O . ALA A 1 102 ? 8.697 -7.073 14.138 1.00 66.12 102 ALA A O 1
ATOM 792 N N . ARG A 1 103 ? 10.114 -6.600 12.448 1.00 71.75 103 ARG A N 1
ATOM 793 C CA . ARG A 1 103 ? 9.754 -5.187 12.312 1.00 71.75 103 ARG A CA 1
ATOM 794 C C . ARG A 1 103 ? 8.356 -5.005 11.729 1.00 71.75 103 ARG A C 1
ATOM 796 O O . ARG A 1 103 ? 7.575 -4.212 12.252 1.00 71.75 103 ARG A O 1
ATOM 803 N N . PHE A 1 104 ? 8.028 -5.780 10.697 1.00 77.88 104 PHE A N 1
ATOM 804 C CA . PHE A 1 104 ? 6.723 -5.748 10.045 1.00 77.88 104 PHE A CA 1
ATOM 805 C C . PHE A 1 104 ? 5.671 -6.605 10.755 1.00 77.88 104 PHE A C 1
ATOM 807 O O . PHE A 1 104 ? 4.494 -6.271 10.670 1.00 77.88 104 PHE A O 1
ATOM 814 N N . ALA A 1 105 ? 6.052 -7.641 11.516 1.00 79.25 105 ALA A N 1
ATOM 815 C CA . ALA A 1 105 ? 5.084 -8.526 12.179 1.00 79.25 105 ALA A CA 1
ATOM 816 C C . ALA A 1 105 ? 4.110 -7.793 13.116 1.00 79.25 105 ALA A C 1
ATOM 818 O O . ALA A 1 105 ? 2.928 -8.115 13.157 1.00 79.25 105 ALA A O 1
ATOM 819 N N . LYS A 1 106 ? 4.591 -6.798 13.873 1.00 85.38 106 LYS A N 1
ATOM 820 C CA . LYS A 1 106 ? 3.750 -6.039 14.819 1.00 85.38 106 LYS A CA 1
ATOM 821 C C . LYS A 1 106 ? 3.168 -4.760 14.223 1.00 85.38 106 LYS A C 1
ATOM 823 O O . LYS A 1 106 ? 2.390 -4.083 14.891 1.00 85.38 106 LYS A O 1
ATOM 828 N N . LEU A 1 107 ? 3.578 -4.389 13.012 1.00 86.81 107 LEU A N 1
ATOM 829 C CA . LEU A 1 107 ? 3.254 -3.092 12.435 1.00 86.81 107 LEU A CA 1
ATOM 830 C C . LEU A 1 107 ? 1.759 -2.944 12.101 1.00 86.81 107 LEU A C 1
ATOM 832 O O . LEU A 1 107 ? 1.204 -1.928 12.512 1.00 86.81 107 LEU A O 1
ATOM 836 N N . PRO A 1 108 ? 1.075 -3.934 11.487 1.00 88.62 108 PRO A N 1
ATOM 837 C CA . PRO A 1 108 ? -0.369 -3.856 11.261 1.00 88.62 108 PRO A CA 1
ATOM 838 C C . PRO A 1 108 ? -1.154 -3.613 12.548 1.00 88.62 108 PRO A C 1
ATOM 840 O O . PRO A 1 108 ? -1.965 -2.697 12.608 1.00 88.62 108 PRO A O 1
ATOM 843 N N . HIS A 1 109 ? -0.836 -4.357 13.612 1.00 89.19 109 HIS A N 1
ATOM 844 C CA . HIS A 1 109 ? -1.494 -4.203 14.908 1.00 89.19 109 HIS A CA 1
ATOM 845 C C . HIS A 1 109 ? -1.216 -2.836 15.551 1.00 89.19 109 HIS A C 1
ATOM 847 O O . HIS A 1 109 ? -2.123 -2.214 16.088 1.00 89.19 109 HIS A O 1
ATOM 853 N N . LYS A 1 110 ? 0.020 -2.321 15.463 1.00 89.81 110 LYS A N 1
ATOM 854 C CA . LYS A 1 110 ? 0.343 -0.970 15.952 1.00 89.81 110 LYS A CA 1
ATOM 855 C C . LYS A 1 110 ? -0.407 0.122 15.192 1.00 89.81 110 LYS A C 1
ATOM 857 O O . LYS A 1 110 ? -0.807 1.102 15.811 1.00 89.81 110 LYS A O 1
ATOM 862 N N . ILE A 1 111 ? -0.568 -0.033 13.877 1.00 90.12 111 ILE A N 1
ATOM 863 C CA . ILE A 1 111 ? -1.329 0.905 13.046 1.00 90.12 111 ILE A CA 1
ATOM 864 C C . ILE A 1 111 ? -2.814 0.835 13.401 1.00 90.12 111 ILE A C 1
ATOM 866 O O . ILE A 1 111 ? -3.398 1.878 13.673 1.00 90.12 111 ILE A O 1
ATOM 870 N N . ALA A 1 112 ? -3.392 -0.365 13.487 1.00 89.88 112 ALA A N 1
ATOM 871 C CA . ALA A 1 112 ? -4.786 -0.564 13.878 1.00 89.88 112 ALA A CA 1
ATOM 872 C C . ALA A 1 112 ? -5.078 0.046 15.259 1.00 89.88 112 ALA A C 1
ATOM 874 O O . ALA A 1 112 ? -5.936 0.913 15.376 1.00 89.88 112 ALA A O 1
ATOM 875 N N . ALA A 1 113 ? -4.285 -0.295 16.278 1.00 89.25 113 ALA A N 1
ATOM 876 C CA . ALA A 1 113 ? -4.446 0.240 17.630 1.00 89.25 113 ALA A CA 1
ATOM 877 C C . ALA A 1 113 ? -4.153 1.750 17.724 1.00 89.25 113 ALA A C 1
ATOM 879 O O . ALA A 1 113 ? -4.718 2.450 18.562 1.00 89.25 113 ALA A O 1
ATOM 880 N N . GLY A 1 114 ? -3.238 2.270 16.898 1.00 87.25 114 GLY A N 1
ATOM 881 C CA . GLY A 1 114 ? -2.928 3.698 16.834 1.00 87.25 114 GLY A CA 1
ATOM 882 C C . GLY A 1 114 ? -4.085 4.503 16.251 1.00 87.25 114 GLY A C 1
ATOM 883 O O . GLY A 1 114 ? -4.498 5.497 16.843 1.00 87.25 114 GLY A O 1
ATOM 884 N N . LEU A 1 115 ? -4.638 4.030 15.135 1.00 84.50 115 LEU A N 1
ATOM 885 C CA . LEU A 1 115 ? -5.778 4.646 14.465 1.00 84.50 115 LEU A CA 1
ATOM 886 C C . LEU A 1 115 ? -7.078 4.461 15.256 1.00 84.50 115 LEU A C 1
ATOM 888 O O . LEU A 1 115 ? -7.824 5.422 15.394 1.00 84.50 115 LEU A O 1
ATOM 892 N N . GLY A 1 116 ? -7.312 3.293 15.859 1.00 84.38 116 GLY A N 1
ATOM 893 C CA . GLY A 1 116 ? -8.499 3.000 16.674 1.00 84.38 116 GLY A CA 1
ATOM 894 C C . GLY A 1 116 ? -8.676 3.906 17.899 1.00 84.38 116 GLY A C 1
ATOM 895 O O . GLY A 1 116 ? -9.746 3.950 18.483 1.00 84.38 116 GLY A O 1
ATOM 896 N N . ARG A 1 117 ? -7.659 4.689 18.285 1.00 82.81 117 ARG A N 1
ATOM 897 C CA . ARG A 1 117 ? -7.802 5.747 19.307 1.00 82.81 117 ARG A CA 1
ATOM 898 C C . ARG A 1 117 ? -8.581 6.966 18.822 1.00 82.81 117 ARG A C 1
ATOM 900 O O . ARG A 1 117 ? -9.035 7.757 19.643 1.00 82.81 117 ARG A O 1
ATOM 907 N N . TYR A 1 118 ? -8.649 7.155 17.510 1.00 77.44 118 TYR A N 1
ATOM 908 C CA . TYR A 1 118 ? -9.280 8.298 16.854 1.00 77.44 118 TYR A CA 1
ATOM 909 C C . TYR A 1 118 ? -10.612 7.935 16.193 1.00 77.44 118 TYR A C 1
ATOM 911 O O . TYR A 1 118 ? -11.326 8.821 15.733 1.00 77.44 118 TYR A O 1
ATOM 919 N N . PHE A 1 119 ? -10.921 6.645 16.146 1.00 74.19 119 PHE A N 1
ATOM 920 C CA . PHE A 1 119 ? -12.030 6.044 15.430 1.00 74.19 119 PHE A CA 1
ATOM 921 C C . PHE A 1 119 ? -12.899 5.236 16.403 1.00 74.19 119 PHE A C 1
ATOM 923 O O . PHE A 1 119 ? -12.436 4.862 17.478 1.00 74.19 119 PHE A O 1
ATOM 930 N N . GLU A 1 120 ? -14.162 4.978 16.057 1.00 69.75 120 GLU A N 1
ATOM 931 C CA . GLU A 1 120 ? -15.089 4.233 16.930 1.00 69.75 120 GLU A CA 1
ATOM 932 C C . GLU A 1 120 ? -14.778 2.724 16.980 1.00 69.75 120 GLU A C 1
ATOM 934 O O . GLU A 1 120 ? -15.312 2.005 17.824 1.00 69.75 120 GLU A O 1
ATOM 939 N N . GLY A 1 121 ? -13.865 2.251 16.124 1.00 76.06 121 GLY A N 1
ATOM 940 C CA . GLY A 1 121 ? -13.321 0.897 16.133 1.00 76.06 121 GLY A CA 1
ATOM 941 C C . GLY A 1 121 ? -11.902 0.829 15.563 1.00 76.06 121 GLY A C 1
ATOM 942 O O . GLY A 1 121 ? -11.402 1.779 14.955 1.00 76.06 121 GLY A O 1
ATOM 943 N N . GLU A 1 122 ? -11.228 -0.307 15.766 1.00 82.75 122 GLU A N 1
ATOM 944 C CA . GLU A 1 122 ? -9.925 -0.550 15.141 1.00 82.75 122 GLU A CA 1
ATOM 945 C C . GLU A 1 122 ? -10.103 -0.824 13.639 1.00 82.75 122 GLU A C 1
ATOM 947 O O . GLU A 1 122 ? -10.841 -1.741 13.273 1.00 82.75 122 GLU A O 1
ATOM 952 N N . PRO A 1 123 ? -9.421 -0.078 12.751 1.00 87.06 123 PRO A N 1
ATOM 953 C CA . PRO A 1 123 ? -9.487 -0.350 11.324 1.00 87.06 123 PRO A CA 1
ATOM 954 C C . PRO A 1 123 ? -8.806 -1.671 10.973 1.00 87.06 123 PRO A C 1
ATOM 956 O O . PRO A 1 123 ? -7.815 -2.076 11.592 1.00 87.06 123 PRO A O 1
ATOM 959 N N . VAL A 1 124 ? -9.284 -2.314 9.908 1.00 89.81 124 VAL A N 1
ATOM 960 C CA . VAL A 1 124 ? -8.646 -3.520 9.378 1.00 89.81 124 VAL A CA 1
ATOM 961 C C . VAL A 1 124 ? -7.358 -3.119 8.660 1.00 89.81 124 VAL A C 1
ATOM 963 O O . VAL A 1 124 ? -7.373 -2.364 7.689 1.00 89.81 124 VAL A O 1
ATOM 966 N N . VAL A 1 125 ? -6.221 -3.640 9.127 1.00 92.12 125 VAL A N 1
ATOM 967 C CA . VAL A 1 125 ? -4.906 -3.388 8.523 1.00 92.12 125 VAL A CA 1
ATOM 968 C C . VAL A 1 125 ? -4.318 -4.689 8.000 1.00 92.12 125 VAL A C 1
ATOM 970 O O . VAL A 1 125 ? -4.116 -5.642 8.753 1.00 92.12 125 VAL A O 1
ATOM 973 N N . VAL A 1 126 ? -3.994 -4.723 6.709 1.00 93.44 126 VAL A N 1
ATOM 974 C CA . VAL A 1 126 ? -3.421 -5.893 6.036 1.00 93.44 126 VAL A CA 1
ATOM 975 C C . VAL A 1 126 ? -2.043 -5.561 5.480 1.00 93.44 126 VAL A C 1
ATOM 977 O O . VAL A 1 126 ? -1.860 -4.562 4.791 1.00 93.44 126 VAL A O 1
ATOM 980 N N . LEU A 1 127 ? -1.071 -6.430 5.753 1.00 93.06 127 LEU A N 1
ATOM 981 C CA . LEU A 1 127 ? 0.254 -6.390 5.141 1.00 93.06 127 LEU A CA 1
ATOM 982 C C . LEU A 1 127 ? 0.319 -7.402 3.994 1.00 93.06 127 LEU A C 1
ATOM 984 O O . LEU A 1 127 ? 0.000 -8.576 4.187 1.00 93.06 127 LEU A O 1
ATOM 988 N N . SER A 1 128 ? 0.765 -6.963 2.822 1.00 93.69 128 SER A N 1
ATOM 989 C CA . SER A 1 128 ? 0.971 -7.841 1.675 1.00 93.69 128 SER A CA 1
ATOM 990 C C . SER A 1 128 ? 2.279 -8.632 1.759 1.00 93.69 128 SER A C 1
ATOM 992 O O . SER A 1 128 ? 3.211 -8.306 2.501 1.00 93.69 128 SER A O 1
ATOM 994 N N . GLU A 1 129 ? 2.387 -9.643 0.900 1.00 91.19 129 GLU A N 1
ATOM 995 C CA . GLU A 1 129 ? 3.685 -10.188 0.496 1.00 91.19 129 GLU A CA 1
ATOM 996 C C . GLU A 1 129 ? 4.500 -9.130 -0.274 1.00 91.19 129 GLU A C 1
ATOM 998 O O . GLU A 1 129 ? 3.963 -8.107 -0.713 1.00 91.19 129 GLU A O 1
ATOM 1003 N N . ALA A 1 130 ? 5.811 -9.353 -0.400 1.00 91.94 130 ALA A N 1
ATOM 1004 C CA . ALA A 1 130 ? 6.677 -8.442 -1.139 1.00 91.94 130 ALA A CA 1
ATOM 1005 C C . ALA A 1 130 ? 6.377 -8.515 -2.643 1.00 91.94 130 ALA A C 1
ATOM 1007 O O . ALA A 1 130 ? 6.379 -9.593 -3.229 1.00 91.94 130 ALA A O 1
ATOM 1008 N N . CYS A 1 131 ? 6.144 -7.358 -3.249 1.00 94.31 131 CYS A N 1
ATOM 1009 C CA . CYS A 1 131 ? 6.073 -7.148 -4.684 1.00 94.31 131 CYS A CA 1
ATOM 1010 C C . CYS A 1 131 ? 7.492 -6.867 -5.182 1.00 94.31 131 CYS A C 1
ATOM 1012 O O . CYS A 1 131 ? 8.019 -5.781 -4.941 1.00 94.31 131 CYS A O 1
ATOM 1014 N N . ALA A 1 132 ? 8.126 -7.853 -5.813 1.00 93.19 132 ALA A N 1
ATOM 1015 C CA . ALA A 1 132 ? 9.479 -7.738 -6.356 1.00 93.19 132 ALA A CA 1
ATOM 1016 C C . ALA A 1 132 ? 9.480 -7.195 -7.794 1.00 93.19 132 ALA A C 1
ATOM 1018 O O . ALA A 1 132 ? 10.474 -6.625 -8.235 1.00 93.19 132 ALA A O 1
ATOM 1019 N N . ALA A 1 133 ? 8.365 -7.359 -8.506 1.00 93.12 133 ALA A N 1
ATOM 1020 C CA . ALA A 1 133 ? 8.144 -6.869 -9.856 1.00 93.12 133 ALA A CA 1
ATOM 1021 C C . ALA A 1 133 ? 6.768 -6.201 -9.992 1.00 93.12 133 ALA A C 1
ATOM 1023 O O . ALA A 1 133 ? 5.862 -6.394 -9.177 1.00 93.12 133 ALA A O 1
ATOM 1024 N N . LEU A 1 134 ? 6.581 -5.439 -11.073 1.00 93.81 134 LEU A N 1
ATOM 1025 C CA . LEU A 1 134 ? 5.341 -4.704 -11.331 1.00 93.81 134 LEU A CA 1
ATOM 1026 C C . LEU A 1 134 ? 4.100 -5.615 -11.392 1.00 93.81 134 LEU A C 1
ATOM 1028 O O . LEU A 1 134 ? 3.015 -5.238 -10.952 1.00 93.81 134 LEU A O 1
ATOM 1032 N N . VAL A 1 135 ? 4.269 -6.836 -11.902 1.00 94.25 135 VAL A N 1
ATOM 1033 C CA . VAL A 1 135 ? 3.204 -7.845 -12.022 1.00 94.25 135 VAL A CA 1
ATOM 1034 C C . VAL A 1 135 ? 2.704 -8.387 -10.681 1.00 94.25 135 VAL A C 1
ATOM 1036 O O . VAL A 1 135 ? 1.607 -8.945 -10.634 1.00 94.25 135 VAL A O 1
ATOM 1039 N N . ASP A 1 136 ? 3.457 -8.193 -9.597 1.00 96.00 136 ASP A N 1
ATOM 1040 C CA . ASP A 1 136 ? 3.087 -8.684 -8.268 1.00 96.00 136 ASP A CA 1
ATOM 1041 C C . ASP A 1 136 ? 2.040 -7.784 -7.600 1.00 96.00 136 ASP A C 1
ATOM 1043 O O . ASP A 1 136 ? 1.190 -8.266 -6.847 1.00 96.00 136 ASP A O 1
ATOM 1047 N N . TYR A 1 137 ? 2.052 -6.482 -7.914 1.00 95.94 137 TYR A N 1
ATOM 1048 C CA . TYR A 1 137 ? 1.175 -5.489 -7.287 1.00 95.94 137 TYR A CA 1
ATOM 1049 C C . TYR A 1 137 ? -0.317 -5.808 -7.464 1.00 95.94 137 TYR A C 1
ATOM 1051 O O . TYR A 1 137 ? -1.020 -5.815 -6.453 1.00 95.94 137 TYR A O 1
ATOM 1059 N N . PRO A 1 138 ? -0.833 -6.140 -8.668 1.00 96.69 138 PRO A N 1
ATOM 1060 C CA . PRO A 1 138 ? -2.234 -6.536 -8.821 1.00 96.69 138 PRO A CA 1
ATOM 1061 C C . PRO A 1 138 ? -2.638 -7.746 -7.975 1.00 96.69 138 PRO A C 1
ATOM 1063 O O . PRO A 1 138 ? -3.725 -7.774 -7.396 1.00 96.69 138 PRO A O 1
ATOM 1066 N N . ILE A 1 139 ? -1.761 -8.750 -7.884 1.00 96.62 139 ILE A N 1
ATOM 1067 C CA . ILE A 1 139 ? -2.030 -9.996 -7.155 1.00 96.62 139 ILE A CA 1
ATOM 1068 C C . ILE A 1 139 ? -2.091 -9.708 -5.655 1.00 96.62 139 ILE A C 1
ATOM 1070 O O . ILE A 1 139 ? -3.042 -10.098 -4.971 1.00 96.62 139 ILE A O 1
ATOM 1074 N N . ALA A 1 140 ? -1.087 -8.995 -5.150 1.00 96.12 140 ALA A N 1
ATOM 1075 C CA . ALA A 1 140 ? -1.003 -8.605 -3.756 1.00 96.12 140 ALA A CA 1
ATOM 1076 C C . ALA A 1 140 ? -2.152 -7.657 -3.364 1.00 96.12 140 ALA A C 1
ATOM 1078 O O . ALA A 1 140 ? -2.734 -7.821 -2.292 1.00 96.12 140 ALA A O 1
ATOM 1079 N N . TRP A 1 141 ? -2.546 -6.735 -4.248 1.00 95.75 141 TRP A N 1
ATOM 1080 C CA . TRP A 1 141 ? -3.661 -5.814 -4.028 1.00 95.75 141 TRP A CA 1
ATOM 1081 C C . TRP A 1 141 ? -4.990 -6.554 -3.893 1.00 95.75 141 TRP A C 1
ATOM 1083 O O . TRP A 1 141 ? -5.717 -6.366 -2.915 1.00 95.75 141 TRP A O 1
ATOM 1093 N N . GLU A 1 142 ? -5.291 -7.460 -4.826 1.00 95.31 142 GLU A N 1
ATOM 1094 C CA . GLU A 1 142 ? -6.523 -8.247 -4.774 1.00 95.31 142 GLU A CA 1
ATOM 1095 C C . GLU A 1 142 ? -6.571 -9.151 -3.535 1.00 95.31 142 GLU A C 1
ATOM 1097 O O . GLU A 1 142 ? -7.622 -9.295 -2.903 1.00 95.31 142 GLU A O 1
ATOM 1102 N N . ARG A 1 143 ? -5.428 -9.720 -3.133 1.00 95.06 143 ARG A N 1
ATOM 1103 C CA . ARG A 1 143 ? -5.321 -10.514 -1.904 1.00 95.06 143 ARG A CA 1
ATOM 1104 C C . ARG A 1 143 ? -5.610 -9.673 -0.662 1.00 95.06 143 ARG A C 1
ATOM 1106 O O . ARG A 1 143 ? -6.416 -10.103 0.164 1.00 95.06 143 ARG A O 1
ATOM 1113 N N . CYS A 1 144 ? -5.029 -8.476 -0.555 1.00 94.69 144 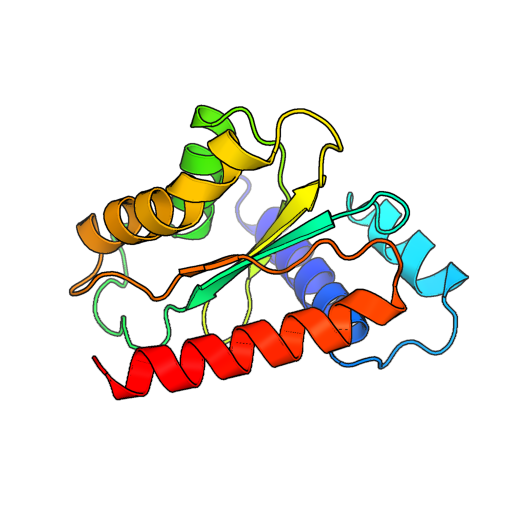CYS A N 1
ATOM 1114 C CA . CYS A 1 144 ? -5.311 -7.551 0.543 1.00 94.69 144 CYS A CA 1
ATOM 1115 C C . CYS A 1 144 ? -6.795 -7.174 0.591 1.00 94.69 144 CYS A C 1
ATOM 1117 O O . CYS A 1 144 ? -7.421 -7.316 1.638 1.00 94.69 144 CYS A O 1
ATOM 1119 N N . ARG A 1 145 ? -7.399 -6.793 -0.544 1.00 92.19 145 ARG A N 1
ATOM 1120 C CA . ARG A 1 145 ? -8.836 -6.467 -0.606 1.00 92.19 145 ARG A CA 1
ATOM 1121 C C . ARG A 1 145 ? -9.726 -7.641 -0.215 1.00 92.19 145 ARG A C 1
ATOM 1123 O O . ARG A 1 145 ? -10.760 -7.454 0.421 1.00 92.19 145 ARG A O 1
ATOM 1130 N N . ARG A 1 146 ? -9.357 -8.869 -0.586 1.00 93.31 146 ARG A N 1
ATOM 1131 C CA . ARG A 1 146 ? -10.080 -10.069 -0.148 1.00 93.31 146 ARG A CA 1
ATOM 1132 C C . ARG A 1 146 ? -9.979 -10.261 1.364 1.00 93.31 146 ARG A C 1
ATOM 1134 O O . ARG A 1 146 ? -10.996 -10.527 1.991 1.00 93.31 146 ARG A O 1
ATOM 1141 N N . MET A 1 147 ? -8.788 -10.104 1.939 1.00 92.56 147 MET A N 1
ATOM 1142 C CA . MET A 1 147 ? -8.590 -10.200 3.388 1.00 92.56 147 MET A CA 1
ATOM 1143 C C . MET A 1 147 ? -9.365 -9.123 4.147 1.00 92.56 147 MET A C 1
ATOM 1145 O O . MET A 1 147 ? -9.974 -9.447 5.156 1.00 92.56 147 MET A O 1
ATOM 1149 N N . ILE A 1 148 ? -9.410 -7.889 3.639 1.00 90.25 148 ILE A N 1
ATOM 1150 C CA . ILE A 1 148 ? -10.207 -6.800 4.223 1.00 90.25 148 ILE A CA 1
ATOM 1151 C C . ILE A 1 148 ? -11.695 -7.149 4.200 1.00 90.25 148 ILE A C 1
ATOM 1153 O O . ILE A 1 148 ? -12.338 -7.101 5.240 1.00 90.25 148 ILE A O 1
ATOM 1157 N N . ARG A 1 149 ? -12.233 -7.591 3.053 1.00 89.50 149 ARG A N 1
ATOM 1158 C CA . ARG A 1 149 ? -13.638 -8.029 2.951 1.00 89.50 149 ARG A CA 1
ATOM 1159 C C . ARG A 1 149 ? -13.983 -9.144 3.939 1.00 89.50 149 ARG A C 1
ATOM 1161 O O . ARG A 1 149 ? -15.058 -9.127 4.522 1.00 89.50 149 ARG A O 1
ATOM 1168 N N . ILE A 1 150 ? -13.076 -10.105 4.118 1.00 87.38 150 ILE A N 1
ATOM 1169 C CA . ILE A 1 150 ? -13.236 -11.170 5.115 1.00 87.38 150 ILE A CA 1
ATOM 1170 C C . ILE A 1 150 ? -13.183 -10.578 6.529 1.00 87.38 150 ILE A C 1
ATOM 1172 O O . ILE A 1 150 ? -14.049 -10.887 7.336 1.00 87.38 150 ILE A O 1
ATOM 1176 N N . GLY A 1 151 ? -12.214 -9.707 6.820 1.00 83.12 151 GLY A N 1
ATOM 1177 C CA . GLY A 1 151 ? -12.073 -9.037 8.114 1.00 83.12 151 GLY A CA 1
ATOM 1178 C C . GLY A 1 151 ? -13.329 -8.268 8.520 1.00 83.12 151 GLY A C 1
ATOM 1179 O O . GLY A 1 151 ? -13.815 -8.474 9.625 1.00 83.12 151 GLY A O 1
ATOM 1180 N N . ARG A 1 152 ? -13.912 -7.492 7.596 1.00 78.81 152 ARG A N 1
ATOM 1181 C CA . ARG A 1 152 ? -15.187 -6.787 7.808 1.00 78.81 152 ARG A CA 1
ATOM 1182 C C . ARG A 1 152 ? -16.340 -7.733 8.145 1.00 78.81 152 ARG A C 1
ATOM 1184 O O . ARG A 1 152 ? -17.181 -7.407 8.960 1.00 78.81 152 ARG A O 1
ATOM 1191 N N . SER A 1 153 ? -16.382 -8.935 7.562 1.00 77.75 153 SER A N 1
ATOM 1192 C CA . SER A 1 153 ? -17.470 -9.892 7.838 1.00 77.75 153 SER A CA 1
ATOM 1193 C C . SER A 1 153 ? -17.463 -10.489 9.254 1.00 77.75 153 SER A C 1
ATOM 1195 O O . SER A 1 153 ? -18.429 -11.147 9.633 1.00 77.75 153 SER A O 1
ATOM 1197 N N . PHE A 1 154 ? -16.384 -10.291 10.017 1.00 69.19 154 PHE A N 1
ATOM 1198 C CA . PHE A 1 154 ? -16.257 -10.734 11.409 1.00 69.19 154 PHE A CA 1
ATOM 1199 C C . PHE A 1 154 ? -16.357 -9.581 12.427 1.00 69.19 154 PHE A C 1
ATOM 1201 O O . PHE A 1 154 ? -16.226 -9.852 13.623 1.00 69.19 154 PHE A O 1
ATOM 1208 N N . GLY A 1 155 ? -16.537 -8.338 11.958 1.00 58.16 155 GLY A N 1
ATOM 1209 C CA . GLY A 1 155 ? -16.665 -7.113 12.758 1.00 58.16 155 GLY A CA 1
ATOM 1210 C C . GLY A 1 155 ? -18.112 -6.717 12.998 1.00 58.16 155 GLY A C 1
ATOM 1211 O O . GLY A 1 155 ? -18.929 -6.893 12.067 1.00 58.16 155 GLY A O 1
#

Sequence (155 aa):
RSFVRFRFETRSLTELFLEVAERRWRDEADIVNRARRLGLDLTVAQKMIVVDLAEQDGAIGLADPHHEVMRLLQQAGIAGTAIAVEDGLVCLVPADTGQDGARFAKLPHKIAAGLGRYFEGEPVVVLSEACAALVDYPIAWERCRRMIRIGRSFG

pLDDT: mean 82.78, std 15.5, range [36.28, 96.69]

Secondary structure (DSSP, 8-state):
--HHHHHHHHHHHHHHHHHHHTT--S-HHHHHHHHHHTT--TTS-EEEEEEE-TT-TT-TTT--HHHHHHHHHHHTT---EEEEETTEEEEEEE--TTTHHHHHHTHHHHHHHHHTTTSSSPPPEEEPPPB-STTHHHHHHHHHHHHHHHHHTT-

Radius of gyration: 15.23 Å; chains: 1; bounding box: 36×39×40 Å